Protein AF-A0A7J7UMX8-F1 (afdb_monomer_lite)

pLDDT: mean 93.01, std 6.98, range [63.12, 97.75]

Sequence (106 aa):
MFADYRLPQVLAHLGALKYSEGLLEKLLKGEMLSYGSKQEVEIRGCSLWCVELIRDCLLDLIEKKGEKTSEEINSILLDYYLWDYARDHRDDMKGIPFHRTRCIYY

Structure (mmCIF, N/CA/C/O backbone):
data_AF-A0A7J7UMX8-F1
#
_entry.id   AF-A0A7J7UMX8-F1
#
loop_
_atom_site.group_PDB
_atom_site.id
_atom_site.type_symbol
_atom_site.label_atom_id
_atom_site.label_alt_id
_atom_site.label_comp_id
_atom_site.label_asym_id
_atom_site.label_entity_id
_atom_site.label_seq_id
_atom_site.pdbx_PDB_ins_code
_atom_site.Cartn_x
_atom_site.Cartn_y
_atom_site.Cartn_z
_atom_site.occupancy
_atom_site.B_iso_or_equiv
_atom_site.auth_seq_id
_atom_site.auth_comp_id
_atom_site.auth_asym_id
_atom_site.auth_atom_id
_atom_site.pdbx_PDB_model_num
ATOM 1 N N . MET A 1 1 ? 4.740 -1.965 10.416 1.00 75.62 1 MET A N 1
ATOM 2 C CA . MET A 1 1 ? 4.125 -2.110 9.086 1.00 75.62 1 MET A CA 1
ATOM 3 C C . MET A 1 1 ? 5.215 -2.111 8.037 1.00 75.62 1 MET A C 1
ATOM 5 O O . MET A 1 1 ? 6.135 -1.300 8.142 1.00 75.62 1 MET A O 1
ATOM 9 N N . PHE A 1 2 ? 5.127 -3.007 7.060 1.00 77.69 2 PHE A N 1
ATOM 10 C CA . PHE A 1 2 ? 6.050 -3.060 5.929 1.00 77.69 2 PHE A CA 1
ATOM 11 C C . PHE A 1 2 ? 5.256 -3.049 4.624 1.00 77.69 2 PHE A C 1
ATOM 13 O O . PHE A 1 2 ? 4.643 -4.041 4.249 1.00 77.69 2 PHE A O 1
ATOM 20 N N . ALA A 1 3 ? 5.288 -1.920 3.913 1.00 82.12 3 ALA A N 1
ATOM 21 C CA . ALA A 1 3 ? 4.610 -1.785 2.629 1.00 82.12 3 ALA A CA 1
ATOM 22 C C . ALA A 1 3 ? 5.382 -2.532 1.534 1.00 82.12 3 ALA A C 1
ATOM 24 O O . ALA A 1 3 ? 6.199 -1.928 0.839 1.00 82.12 3 ALA A O 1
ATOM 25 N N . ASP A 1 4 ? 5.156 -3.841 1.412 1.00 88.56 4 ASP A N 1
ATOM 26 C CA . ASP A 1 4 ? 5.625 -4.663 0.294 1.00 88.56 4 ASP A CA 1
ATOM 27 C C . ASP A 1 4 ? 4.850 -4.343 -1.005 1.00 88.56 4 ASP A C 1
ATOM 29 O O . ASP A 1 4 ? 4.296 -3.256 -1.163 1.00 88.56 4 ASP A O 1
ATOM 33 N N . TYR A 1 5 ? 4.828 -5.257 -1.980 1.00 87.88 5 TYR A N 1
ATOM 34 C CA . TYR A 1 5 ? 4.052 -5.067 -3.210 1.00 87.88 5 TYR A CA 1
ATOM 35 C C . TYR A 1 5 ? 2.560 -5.429 -3.066 1.00 87.88 5 TYR A C 1
ATOM 37 O O . TYR A 1 5 ? 1.763 -5.035 -3.918 1.00 87.88 5 TYR A O 1
ATOM 45 N N . ARG A 1 6 ? 2.163 -6.171 -2.024 1.00 92.94 6 ARG A N 1
ATOM 46 C CA . ARG A 1 6 ? 0.779 -6.600 -1.770 1.00 92.94 6 ARG A CA 1
ATOM 47 C C . ARG A 1 6 ? -0.036 -5.525 -1.083 1.00 92.94 6 ARG A C 1
ATOM 49 O O . ARG A 1 6 ? -1.169 -5.305 -1.499 1.00 92.94 6 ARG A O 1
ATOM 56 N N . LEU A 1 7 ? 0.535 -4.828 -0.105 1.00 95.31 7 LEU A N 1
ATOM 57 C CA . LEU A 1 7 ? -0.160 -3.740 0.585 1.00 95.31 7 LEU A CA 1
ATOM 58 C C . LEU A 1 7 ? -0.704 -2.658 -0.384 1.00 95.31 7 LEU A C 1
ATOM 60 O O . LEU A 1 7 ? -1.909 -2.408 -0.378 1.00 95.31 7 LEU A O 1
ATOM 64 N N . PRO A 1 8 ? 0.096 -2.066 -1.295 1.00 96.19 8 PRO A N 1
ATOM 65 C CA . PRO A 1 8 ? -0.428 -1.136 -2.299 1.00 96.19 8 PRO A CA 1
ATOM 66 C C . PRO A 1 8 ? -1.452 -1.775 -3.249 1.00 96.19 8 PRO A C 1
ATOM 68 O O . PRO A 1 8 ? -2.358 -1.089 -3.718 1.00 96.19 8 PRO A O 1
ATOM 71 N N . GLN A 1 9 ? -1.331 -3.076 -3.545 1.00 96.50 9 GLN A N 1
ATOM 72 C CA . GLN A 1 9 ? -2.279 -3.789 -4.406 1.00 96.50 9 GLN A CA 1
ATOM 73 C C . GLN A 1 9 ? -3.661 -3.889 -3.751 1.00 96.50 9 GLN A C 1
ATOM 75 O O . GLN A 1 9 ? -4.660 -3.548 -4.382 1.00 96.50 9 GLN A O 1
ATOM 80 N N . VAL A 1 10 ? -3.725 -4.324 -2.489 1.00 97.25 10 VAL A N 1
ATOM 81 C CA . VAL A 1 10 ? -4.996 -4.477 -1.767 1.00 97.25 10 VAL A CA 1
ATOM 82 C C . VAL A 1 10 ? -5.639 -3.128 -1.470 1.00 97.25 10 VAL A C 1
ATOM 84 O O . VAL A 1 10 ? -6.842 -2.974 -1.654 1.00 97.25 10 VAL A O 1
ATOM 87 N N . LEU A 1 11 ? -4.852 -2.108 -1.117 1.00 97.62 11 LEU A N 1
ATOM 88 C CA . LEU A 1 11 ? -5.379 -0.757 -0.917 1.00 97.62 11 LEU A CA 1
ATOM 89 C C . LEU A 1 11 ? -5.962 -0.176 -2.213 1.00 97.62 11 LEU A C 1
ATOM 91 O O . LEU A 1 11 ? -7.002 0.480 -2.175 1.00 97.62 11 LEU A O 1
ATOM 95 N N . ALA A 1 12 ? -5.335 -0.444 -3.363 1.00 97.25 12 ALA A N 1
ATOM 96 C CA . ALA A 1 12 ? -5.880 -0.053 -4.661 1.00 97.25 12 ALA A CA 1
ATOM 97 C C . ALA A 1 12 ? -7.150 -0.840 -5.021 1.00 97.25 12 ALA A C 1
ATOM 99 O O . ALA A 1 12 ? -8.110 -0.256 -5.519 1.00 97.25 12 ALA A O 1
ATOM 100 N N . HIS A 1 13 ? -7.184 -2.144 -4.730 1.00 97.19 13 HIS A N 1
ATOM 101 C CA . HIS A 1 13 ? -8.362 -2.991 -4.930 1.00 97.19 13 HIS A CA 1
ATOM 102 C C . HIS A 1 13 ? -9.572 -2.509 -4.116 1.00 97.19 13 HIS A C 1
ATOM 104 O O . HIS A 1 13 ? -10.671 -2.402 -4.652 1.00 97.19 13 HIS A O 1
ATOM 110 N N . LEU A 1 14 ? -9.356 -2.159 -2.846 1.00 96.81 14 LEU A N 1
ATOM 111 C CA . LEU A 1 14 ? -10.389 -1.650 -1.940 1.00 96.81 14 LEU A CA 1
ATOM 112 C C . LEU A 1 14 ? -10.781 -0.187 -2.226 1.00 96.81 14 LEU A C 1
ATOM 114 O O . LEU A 1 14 ? -11.666 0.353 -1.567 1.00 96.81 14 LEU A O 1
ATOM 118 N N . GLY A 1 15 ? -10.118 0.476 -3.180 1.00 96.50 15 GLY A N 1
ATOM 119 C CA . GLY A 1 15 ? -10.367 1.877 -3.531 1.00 96.50 15 GLY A CA 1
ATOM 120 C C . GLY A 1 15 ? -9.807 2.899 -2.534 1.00 96.50 15 GLY A C 1
ATOM 121 O O . GLY A 1 15 ? -10.086 4.088 -2.668 1.00 96.50 15 GLY A O 1
ATOM 122 N N . ALA A 1 16 ? -9.006 2.462 -1.560 1.00 96.88 16 ALA A N 1
ATOM 123 C CA . ALA A 1 16 ? -8.375 3.325 -0.561 1.00 96.88 16 ALA A CA 1
ATOM 124 C C . ALA A 1 16 ? -7.119 4.042 -1.098 1.00 96.88 16 ALA A C 1
ATOM 126 O O . ALA A 1 16 ? -6.748 5.108 -0.607 1.00 96.88 16 ALA A O 1
ATOM 127 N N . LEU A 1 17 ? -6.481 3.484 -2.133 1.00 96.62 17 LEU A N 1
ATOM 128 C CA . LEU A 1 17 ? -5.328 4.065 -2.822 1.00 96.62 17 LEU A CA 1
ATOM 129 C C . LEU A 1 17 ? -5.622 4.219 -4.321 1.00 96.62 17 LEU A C 1
ATOM 131 O O . LEU A 1 17 ? -6.157 3.315 -4.957 1.00 96.62 17 LEU A O 1
ATOM 135 N N . LYS A 1 18 ? -5.230 5.351 -4.916 1.00 96.38 18 LYS A N 1
ATOM 136 C CA . LYS A 1 18 ? -5.372 5.602 -6.357 1.00 96.38 18 LYS A CA 1
ATOM 137 C C . LYS A 1 18 ? -4.066 6.122 -6.945 1.00 96.38 18 LYS A C 1
ATOM 139 O O . LYS A 1 18 ? -3.459 7.043 -6.407 1.00 96.38 18 LYS A O 1
ATOM 144 N N . TYR A 1 19 ? -3.664 5.557 -8.079 1.00 97.06 19 TYR A N 1
ATOM 145 C CA . TYR A 1 19 ? -2.503 6.019 -8.835 1.00 97.06 19 TYR A CA 1
ATOM 146 C C . TYR A 1 19 ? -2.887 7.135 -9.812 1.00 97.06 19 TYR A C 1
ATOM 148 O O . TYR A 1 19 ? -4.010 7.176 -10.320 1.00 97.06 19 TYR A O 1
ATOM 156 N N . SER A 1 20 ? -1.938 8.023 -10.111 1.00 97.25 20 SER A N 1
ATOM 157 C CA . SER A 1 20 ? -2.059 8.927 -11.257 1.00 97.25 20 SER A CA 1
ATOM 158 C C . SER A 1 20 ? -2.069 8.127 -12.563 1.00 97.25 20 SER A C 1
ATOM 160 O O . SER A 1 20 ? -1.496 7.039 -12.621 1.00 97.25 20 SER A O 1
ATOM 162 N N . GLU A 1 21 ? -2.685 8.666 -13.617 1.00 97.50 21 GLU A N 1
ATOM 163 C CA . GLU A 1 21 ? -2.819 7.974 -14.912 1.00 97.50 21 GLU A CA 1
ATOM 164 C C . GLU A 1 21 ? -1.462 7.498 -15.450 1.00 97.50 21 GLU A C 1
ATOM 166 O O . GLU A 1 21 ? -1.283 6.315 -15.729 1.00 97.50 21 GLU A O 1
ATOM 171 N N . GLY A 1 22 ? -0.460 8.383 -15.469 1.00 97.75 22 GLY A N 1
ATOM 172 C CA . GLY A 1 22 ? 0.879 8.037 -15.948 1.00 97.75 22 GLY A CA 1
ATOM 173 C C . GLY A 1 22 ? 1.595 6.978 -15.103 1.00 97.75 22 GLY A C 1
ATOM 174 O O . GLY A 1 22 ? 2.349 6.176 -15.647 1.00 97.75 22 GLY A O 1
ATOM 175 N N . LEU A 1 23 ? 1.375 6.934 -13.783 1.00 97.25 23 LEU A N 1
ATOM 176 C CA . LEU A 1 23 ? 1.935 5.868 -12.948 1.00 97.25 23 LEU A CA 1
ATOM 177 C C . LEU A 1 23 ? 1.183 4.552 -13.170 1.00 97.25 23 LEU A C 1
ATOM 179 O O . LEU A 1 23 ? 1.815 3.511 -13.336 1.00 97.25 23 LEU A O 1
ATOM 183 N N . LEU A 1 24 ? -0.149 4.601 -13.233 1.00 97.44 24 LEU A N 1
ATOM 184 C CA . LEU A 1 24 ? -0.995 3.438 -13.482 1.00 97.44 24 LEU A CA 1
ATOM 185 C C . LEU A 1 24 ? -0.627 2.746 -14.799 1.00 97.44 24 LEU A C 1
ATOM 187 O O . LEU A 1 24 ? -0.474 1.527 -14.821 1.00 97.44 24 LEU A O 1
ATOM 191 N N . GLU A 1 25 ? -0.413 3.508 -15.874 1.00 97.75 25 GLU A N 1
ATOM 192 C CA . GLU A 1 25 ? 0.012 2.965 -17.168 1.00 97.75 25 GLU A CA 1
ATOM 193 C C . GLU A 1 25 ? 1.328 2.183 -17.083 1.00 97.75 25 GLU A C 1
ATOM 195 O O . GLU A 1 25 ? 1.442 1.101 -17.663 1.00 97.75 25 GLU A O 1
ATOM 200 N N . LYS A 1 26 ? 2.324 2.703 -16.356 1.00 97.69 26 LYS A N 1
ATOM 201 C CA . LYS A 1 26 ? 3.605 2.007 -16.152 1.00 97.69 26 LYS A CA 1
ATOM 202 C C . LYS A 1 26 ? 3.424 0.701 -15.388 1.00 97.69 26 LYS A C 1
ATOM 204 O O . LYS A 1 26 ? 3.977 -0.330 -15.773 1.00 97.69 26 LYS A O 1
ATOM 209 N N . LEU A 1 27 ? 2.617 0.734 -14.326 1.00 97.19 27 LEU A N 1
ATOM 210 C CA . LEU A 1 27 ? 2.336 -0.441 -13.504 1.00 97.19 27 LEU A CA 1
ATOM 211 C C . LEU A 1 27 ? 1.577 -1.517 -14.299 1.00 97.19 27 LEU A C 1
ATOM 213 O O . LEU A 1 27 ? 1.921 -2.695 -14.209 1.00 97.19 27 LEU A O 1
ATOM 217 N N . LEU A 1 28 ? 0.609 -1.125 -15.135 1.00 96.50 28 LEU A N 1
ATOM 218 C CA . LEU A 1 28 ? -0.128 -2.035 -16.024 1.00 96.50 28 LEU A CA 1
ATOM 219 C C . LEU A 1 28 ? 0.773 -2.681 -17.085 1.00 96.50 28 LEU A C 1
ATOM 221 O O . LEU A 1 28 ? 0.608 -3.858 -17.397 1.00 96.50 28 LEU A O 1
ATOM 225 N N . LYS A 1 29 ? 1.768 -1.947 -17.598 1.00 97.06 29 LYS A N 1
ATOM 226 C CA . LYS A 1 29 ? 2.807 -2.493 -18.492 1.00 97.06 29 LYS A CA 1
ATOM 227 C C . LYS A 1 29 ? 3.778 -3.437 -17.772 1.00 97.06 29 LYS A C 1
ATOM 229 O O . LYS A 1 29 ? 4.579 -4.100 -18.426 1.00 97.06 29 LYS A O 1
ATOM 234 N N . GLY A 1 30 ? 3.722 -3.509 -16.441 1.00 95.38 30 GLY A N 1
ATOM 235 C CA . GLY A 1 30 ? 4.647 -4.295 -15.633 1.00 95.38 30 GLY A CA 1
ATOM 236 C C . GLY A 1 30 ? 6.073 -3.743 -15.650 1.00 95.38 30 GLY A C 1
ATOM 237 O O . GLY A 1 30 ? 7.012 -4.528 -15.498 1.00 95.38 30 GLY A O 1
ATOM 238 N N . GLU A 1 31 ? 6.225 -2.430 -15.862 1.00 97.00 31 GLU A N 1
ATOM 239 C CA . GLU A 1 31 ? 7.515 -1.737 -15.856 1.00 97.00 31 GLU A CA 1
ATOM 240 C C . GLU A 1 31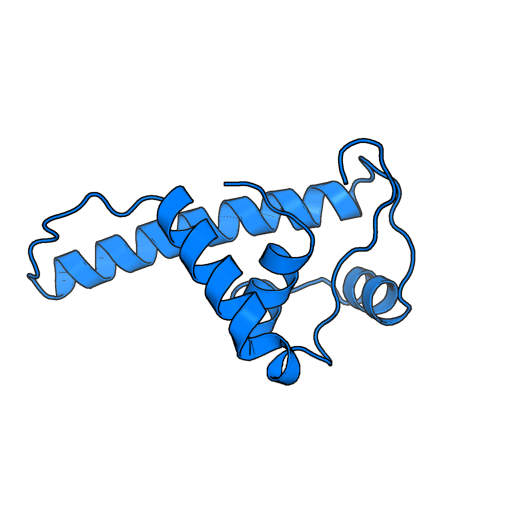 ? 8.206 -1.911 -14.497 1.00 97.00 31 GLU A C 1
ATOM 242 O O . GLU A 1 31 ? 7.587 -1.785 -13.437 1.00 97.00 31 GLU A O 1
ATOM 247 N N . MET A 1 32 ? 9.503 -2.216 -14.533 1.00 96.62 32 MET A N 1
ATOM 248 C CA . MET A 1 32 ? 10.319 -2.309 -13.326 1.00 96.62 32 MET A CA 1
ATOM 249 C C . MET A 1 32 ? 10.665 -0.901 -12.845 1.00 96.62 32 MET A C 1
ATOM 251 O O . MET A 1 32 ? 11.331 -0.150 -13.556 1.00 96.62 32 MET A O 1
ATOM 255 N N . LEU A 1 33 ? 10.262 -0.561 -11.625 1.00 96.62 33 LEU A N 1
ATOM 256 C CA . LEU A 1 33 ? 10.698 0.662 -10.969 1.00 96.62 33 LEU A CA 1
ATOM 257 C C . LEU A 1 33 ? 12.057 0.426 -10.307 1.00 96.62 33 LEU A C 1
ATOM 259 O O . LEU A 1 33 ? 12.295 -0.599 -9.662 1.00 96.62 33 LEU A O 1
ATOM 263 N N . SER A 1 34 ? 12.962 1.391 -10.454 1.00 96.25 34 SER A N 1
ATOM 264 C CA . SER A 1 34 ? 14.243 1.350 -9.752 1.00 96.25 34 SER A CA 1
ATOM 265 C C . SER A 1 34 ? 14.023 1.502 -8.249 1.00 96.25 34 SER A C 1
ATOM 267 O O . SER A 1 34 ? 13.216 2.328 -7.811 1.00 96.25 34 SER A O 1
ATOM 269 N N . TYR A 1 35 ? 14.776 0.733 -7.462 1.00 94.94 35 TYR A N 1
ATOM 270 C CA . TYR A 1 35 ? 14.797 0.859 -6.007 1.00 94.94 35 TYR A CA 1
ATOM 271 C C . TYR A 1 35 ? 15.150 2.293 -5.593 1.00 94.94 35 TYR A C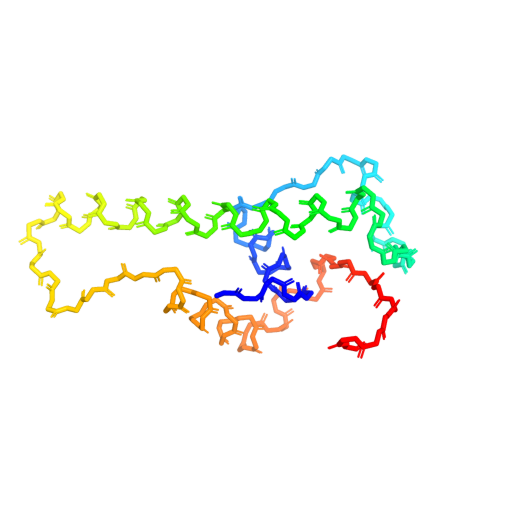 1
ATOM 273 O O . TYR A 1 35 ? 16.127 2.853 -6.094 1.00 94.94 35 TYR A O 1
ATOM 281 N N . GLY A 1 36 ? 14.342 2.893 -4.714 1.00 94.25 36 GLY A N 1
ATOM 282 C CA . GLY A 1 36 ? 14.539 4.270 -4.260 1.00 94.25 36 GLY A CA 1
ATOM 283 C C . GLY A 1 36 ? 14.171 5.336 -5.297 1.00 94.25 36 GLY A C 1
ATOM 284 O O . GLY A 1 36 ? 14.413 6.521 -5.070 1.00 94.25 36 GLY A O 1
ATOM 285 N N . SER A 1 37 ? 13.592 4.954 -6.441 1.00 96.81 37 SER A N 1
ATOM 286 C CA . SER A 1 37 ? 13.034 5.932 -7.375 1.00 96.81 37 SER A CA 1
ATOM 287 C C . SER A 1 37 ? 11.844 6.652 -6.748 1.00 96.81 37 SER A C 1
ATOM 289 O O . SER A 1 37 ? 11.111 6.086 -5.940 1.00 96.81 37 SER A O 1
ATOM 291 N N . LYS A 1 38 ? 11.607 7.899 -7.171 1.00 97.69 38 LYS A N 1
ATOM 292 C CA . LYS A 1 38 ? 10.503 8.716 -6.654 1.00 97.69 38 LYS A CA 1
ATOM 293 C C . LYS A 1 38 ? 9.158 7.980 -6.703 1.00 97.69 38 LYS A C 1
ATOM 295 O O . LYS A 1 38 ? 8.466 7.944 -5.699 1.00 97.69 38 LYS A O 1
ATOM 300 N N . GLN A 1 39 ? 8.838 7.339 -7.828 1.00 97.31 39 GLN A N 1
ATOM 301 C CA . GLN A 1 39 ? 7.574 6.613 -7.999 1.00 97.31 39 GLN A CA 1
ATOM 302 C C . GLN A 1 39 ? 7.464 5.405 -7.057 1.00 97.31 39 GLN A C 1
ATOM 304 O O . GLN A 1 39 ? 6.400 5.136 -6.515 1.00 97.31 39 GLN A O 1
ATOM 309 N N . GLU A 1 40 ? 8.560 4.678 -6.844 1.00 96.56 40 GLU A N 1
ATOM 310 C CA . GLU A 1 40 ? 8.593 3.522 -5.946 1.00 96.56 40 GLU A CA 1
ATOM 311 C C . GLU A 1 40 ? 8.415 3.938 -4.479 1.00 96.56 40 GLU A C 1
ATOM 313 O O . GLU A 1 40 ? 7.582 3.372 -3.767 1.00 96.56 40 GLU A O 1
ATOM 318 N N . VAL A 1 41 ? 9.119 4.993 -4.062 1.00 96.56 41 VAL A N 1
ATOM 319 C CA . VAL A 1 41 ? 9.012 5.572 -2.716 1.00 96.56 41 VAL A CA 1
ATOM 320 C C . VAL A 1 41 ? 7.628 6.178 -2.479 1.00 96.56 41 VAL A C 1
ATOM 322 O O . VAL A 1 41 ? 7.061 5.980 -1.407 1.00 96.56 41 VAL A O 1
ATOM 325 N N . GLU A 1 42 ? 7.054 6.868 -3.469 1.00 97.06 42 GLU A N 1
ATOM 326 C CA . GLU A 1 42 ? 5.695 7.422 -3.402 1.00 97.06 42 GLU A CA 1
ATOM 327 C C . GLU A 1 42 ? 4.657 6.326 -3.149 1.00 97.06 42 GLU A C 1
ATOM 329 O O . GLU A 1 42 ? 3.838 6.463 -2.243 1.00 97.06 42 GLU A O 1
ATOM 334 N N . ILE A 1 43 ? 4.722 5.207 -3.878 1.00 97.44 43 ILE A N 1
ATOM 335 C CA . ILE A 1 43 ? 3.783 4.090 -3.688 1.00 97.44 43 ILE A CA 1
ATOM 336 C C . ILE A 1 43 ? 3.861 3.550 -2.258 1.00 97.44 43 ILE A C 1
ATOM 338 O O . ILE A 1 43 ? 2.825 3.371 -1.611 1.00 97.44 43 ILE A O 1
ATOM 342 N N . ARG A 1 44 ? 5.071 3.320 -1.736 1.00 96.00 44 ARG A N 1
ATOM 343 C CA . ARG A 1 44 ? 5.253 2.811 -0.368 1.00 96.00 44 ARG A CA 1
ATOM 344 C C . ARG A 1 44 ? 4.802 3.818 0.681 1.00 96.00 44 ARG A C 1
ATOM 346 O O . ARG A 1 44 ? 4.039 3.459 1.571 1.00 96.00 44 ARG A O 1
ATOM 353 N N . GLY A 1 45 ? 5.230 5.072 0.556 1.00 96.88 45 GLY A N 1
ATOM 354 C CA . GLY A 1 45 ? 4.885 6.141 1.490 1.00 96.88 45 GLY A CA 1
ATOM 355 C C . GLY A 1 45 ? 3.379 6.384 1.557 1.00 96.88 45 GLY A C 1
ATOM 356 O O . GLY A 1 45 ? 2.810 6.415 2.646 1.00 96.88 45 GLY A O 1
ATOM 357 N N . CYS A 1 46 ? 2.711 6.467 0.402 1.00 97.31 46 CYS A N 1
ATOM 358 C CA . CYS A 1 46 ? 1.258 6.608 0.345 1.00 97.31 46 CYS A CA 1
ATOM 359 C C . CYS A 1 46 ? 0.530 5.387 0.917 1.00 97.31 46 CYS A C 1
ATOM 361 O O . CYS A 1 46 ? -0.506 5.562 1.549 1.00 97.31 46 CYS A O 1
ATOM 363 N N . SER A 1 47 ? 1.064 4.174 0.744 1.00 97.31 47 SER A N 1
ATOM 364 C CA . SER A 1 47 ? 0.472 2.964 1.333 1.00 97.31 47 SER A CA 1
ATOM 365 C C . SER A 1 47 ? 0.536 2.988 2.859 1.00 97.31 47 SER A C 1
ATOM 367 O O . SER A 1 47 ? -0.478 2.751 3.507 1.00 97.31 47 SER A O 1
ATOM 369 N N . LEU A 1 48 ? 1.694 3.343 3.433 1.00 96.50 48 LEU A N 1
ATOM 370 C CA . LEU A 1 48 ? 1.842 3.489 4.886 1.00 96.50 48 LEU A CA 1
ATOM 371 C C . LEU A 1 48 ? 0.871 4.541 5.431 1.00 96.50 48 LEU A C 1
ATOM 373 O O . LEU A 1 48 ? 0.137 4.279 6.379 1.00 96.50 48 LEU A O 1
ATOM 377 N N . TRP A 1 49 ? 0.822 5.712 4.789 1.00 97.56 49 TRP A N 1
ATOM 378 C CA . TRP A 1 49 ? -0.075 6.789 5.202 1.00 97.56 49 TRP A CA 1
ATOM 379 C C . TRP A 1 49 ? -1.554 6.402 5.087 1.00 97.56 49 TRP A C 1
ATOM 381 O O . TRP A 1 49 ? -2.347 6.716 5.967 1.00 97.56 49 TRP A O 1
ATOM 391 N N . CYS A 1 50 ? -1.929 5.672 4.035 1.00 97.69 50 CYS A N 1
ATOM 392 C CA . CYS A 1 50 ? -3.289 5.173 3.855 1.00 97.69 50 CYS A CA 1
ATOM 393 C C . CYS A 1 50 ? -3.721 4.268 5.021 1.00 97.69 50 CYS A C 1
ATOM 395 O O . CYS A 1 50 ? -4.827 4.425 5.530 1.00 97.69 50 CYS A O 1
ATOM 397 N N . VAL A 1 51 ? -2.847 3.379 5.504 1.00 97.12 51 VAL A N 1
ATOM 398 C CA . VAL A 1 51 ? -3.166 2.511 6.651 1.00 97.12 51 VAL A CA 1
ATOM 399 C C . VAL A 1 51 ? -3.295 3.304 7.956 1.00 97.12 51 VAL A C 1
ATOM 401 O O . VAL A 1 51 ? -4.173 2.996 8.760 1.00 97.12 51 VAL A O 1
ATOM 404 N N . GLU A 1 52 ? -2.487 4.348 8.161 1.00 97.00 52 GLU A N 1
ATOM 405 C CA . GLU A 1 52 ? -2.652 5.261 9.305 1.00 97.00 52 GLU A CA 1
ATOM 406 C C . GLU A 1 52 ? -4.022 5.962 9.265 1.00 97.00 52 GLU A C 1
ATOM 408 O O . GLU A 1 52 ? -4.739 5.968 10.263 1.00 97.00 52 GLU A O 1
ATOM 413 N N . LEU A 1 53 ? -4.448 6.453 8.095 1.00 97.38 53 LEU A N 1
ATOM 414 C CA . LEU A 1 53 ? -5.778 7.053 7.926 1.00 97.38 53 LEU A CA 1
ATOM 415 C C . LEU A 1 53 ? -6.913 6.045 8.157 1.00 97.38 53 LEU A C 1
ATOM 417 O O . LEU A 1 53 ? -7.935 6.393 8.750 1.00 97.38 53 LEU A O 1
ATOM 421 N N . ILE A 1 54 ? -6.745 4.797 7.705 1.00 96.44 54 ILE A N 1
ATOM 422 C CA . ILE A 1 54 ? -7.709 3.716 7.955 1.00 96.44 54 ILE A CA 1
ATOM 423 C C . ILE A 1 54 ? -7.813 3.431 9.456 1.00 96.44 54 ILE A C 1
ATOM 425 O O . ILE A 1 54 ? -8.928 3.265 9.951 1.00 96.44 54 ILE A O 1
ATOM 429 N N . ARG A 1 55 ? -6.689 3.406 10.190 1.00 95.62 55 ARG A N 1
ATOM 430 C CA . ARG A 1 55 ? -6.691 3.251 11.654 1.00 95.62 55 ARG A CA 1
ATOM 431 C C . ARG A 1 55 ? -7.522 4.341 12.309 1.00 95.62 55 ARG A C 1
ATOM 433 O O . ARG A 1 55 ? -8.411 4.020 13.090 1.00 95.62 55 ARG A O 1
ATOM 440 N N . ASP A 1 56 ? -7.249 5.598 11.983 1.00 95.38 56 ASP A N 1
ATOM 441 C CA . ASP A 1 56 ? -7.927 6.733 12.612 1.00 95.38 56 ASP A CA 1
ATOM 442 C C . ASP A 1 56 ? -9.431 6.705 12.304 1.00 95.38 56 ASP A C 1
ATOM 444 O O . ASP A 1 56 ? -10.257 6.804 13.209 1.00 95.38 56 ASP A O 1
ATOM 448 N N . CYS A 1 57 ? -9.803 6.423 11.050 1.00 95.19 57 CYS A N 1
ATOM 449 C CA . CYS A 1 57 ? -11.204 6.237 10.666 1.00 95.19 57 CYS A CA 1
ATOM 450 C C . CYS A 1 57 ? -11.878 5.084 11.428 1.00 95.19 57 CYS A C 1
ATOM 452 O O . CYS A 1 57 ? -13.049 5.187 11.796 1.00 95.19 57 CYS A O 1
ATOM 454 N N . LEU A 1 58 ? -11.171 3.975 11.653 1.00 93.31 58 LEU A N 1
ATOM 455 C CA . LEU A 1 58 ? -11.701 2.826 12.385 1.00 93.31 58 LEU A CA 1
ATOM 456 C C . LEU A 1 58 ? -11.915 3.152 13.869 1.00 93.31 58 LEU A C 1
ATOM 458 O O . LEU A 1 58 ? -12.963 2.805 14.413 1.00 93.31 58 LEU A O 1
ATOM 462 N N . LEU A 1 59 ? -10.966 3.849 14.501 1.00 92.19 59 LEU A N 1
ATOM 463 C CA . LEU A 1 59 ? -11.084 4.309 15.888 1.00 92.19 59 LEU A CA 1
ATOM 464 C C . LEU A 1 59 ? -12.281 5.255 16.057 1.00 92.19 59 LEU A C 1
ATOM 466 O O . LEU A 1 59 ? -13.117 5.026 16.933 1.00 92.19 59 LEU A O 1
ATOM 470 N N . ASP A 1 60 ? -12.436 6.227 15.155 1.00 93.31 60 ASP A N 1
ATOM 471 C CA . ASP A 1 60 ? -13.581 7.144 15.142 1.00 93.31 60 ASP A CA 1
ATOM 472 C C . ASP A 1 60 ? -14.924 6.403 15.009 1.00 93.31 60 ASP A C 1
ATOM 474 O O . ASP A 1 60 ? -15.930 6.781 15.618 1.00 93.31 60 ASP A O 1
ATOM 478 N N . LEU A 1 61 ? -14.981 5.360 14.174 1.00 93.00 61 LEU A N 1
ATOM 479 C CA . LEU A 1 61 ? -16.194 4.563 13.971 1.00 93.00 61 LEU A CA 1
ATOM 480 C C . LEU A 1 61 ? -16.563 3.745 15.211 1.00 93.00 61 LEU A C 1
ATOM 482 O O . LEU A 1 61 ? -17.748 3.609 15.518 1.00 93.00 61 LEU A O 1
ATOM 486 N N . ILE A 1 62 ? -15.569 3.207 15.912 1.00 90.81 62 ILE A N 1
ATOM 487 C CA . ILE A 1 62 ? -15.754 2.437 17.145 1.00 90.81 62 ILE A CA 1
ATOM 488 C C . ILE A 1 62 ? -16.252 3.345 18.267 1.00 90.81 62 ILE A C 1
ATOM 490 O O . ILE A 1 62 ? -17.242 3.015 18.926 1.00 90.81 62 ILE A O 1
ATOM 494 N N . GLU A 1 63 ? -15.633 4.517 18.428 1.00 89.69 63 GLU A N 1
ATOM 495 C CA . GLU A 1 63 ? -16.054 5.510 19.417 1.00 89.69 63 GLU A CA 1
ATOM 496 C C . GLU A 1 63 ? -17.516 5.920 19.191 1.00 89.69 63 GLU A C 1
ATOM 498 O O . GLU A 1 63 ? -18.330 5.877 20.117 1.00 89.69 63 GLU A O 1
ATOM 503 N N . LYS A 1 64 ? -17.897 6.212 17.939 1.00 91.75 64 LYS A N 1
ATOM 504 C CA . LYS A 1 64 ? -19.281 6.568 17.571 1.00 91.75 64 LYS A CA 1
ATOM 505 C C . LYS A 1 64 ? -20.295 5.456 17.836 1.00 91.75 64 LYS A C 1
ATOM 507 O O . LYS A 1 64 ? -21.461 5.757 18.087 1.00 91.75 64 LYS A O 1
ATOM 512 N N . LYS A 1 65 ? -19.886 4.187 17.771 1.00 90.94 65 LYS A N 1
ATOM 513 C CA . LYS A 1 65 ? -20.748 3.037 18.090 1.00 90.94 65 LYS A CA 1
ATOM 514 C C . LYS A 1 65 ? -20.893 2.789 19.593 1.00 90.94 65 LYS A C 1
ATOM 516 O O . LYS A 1 65 ? -21.759 2.012 19.987 1.00 90.94 65 LYS A O 1
ATOM 521 N N . GLY A 1 66 ? -20.080 3.439 20.429 1.00 85.50 66 GLY A N 1
ATOM 522 C CA . GLY A 1 66 ? -20.052 3.201 21.873 1.00 85.50 66 GLY A CA 1
ATOM 523 C C . GLY A 1 66 ? -19.491 1.825 22.248 1.00 85.50 66 GLY A C 1
ATOM 524 O O . GLY A 1 66 ? -19.709 1.353 23.366 1.00 85.50 66 GLY A O 1
ATOM 525 N N . GLU A 1 67 ? -18.787 1.167 21.325 1.00 81.25 67 GLU A N 1
ATOM 526 C CA . GLU A 1 67 ? -18.117 -0.103 21.582 1.00 81.25 67 GLU A CA 1
ATOM 527 C C . GLU A 1 67 ? -16.808 0.169 22.333 1.00 81.25 67 GLU A C 1
ATOM 529 O O . GLU A 1 67 ? -15.991 0.992 21.924 1.00 81.25 67 GLU A O 1
ATOM 534 N N . LYS A 1 68 ? -16.589 -0.524 23.455 1.00 71.56 68 LYS A N 1
ATOM 535 C CA . LYS A 1 68 ? -15.279 -0.526 24.113 1.00 71.56 68 LYS A CA 1
ATOM 536 C C . LYS A 1 68 ? -14.393 -1.534 23.399 1.00 71.56 68 LYS A C 1
ATOM 538 O O . LYS A 1 68 ? -14.628 -2.735 23.512 1.00 71.56 68 LYS A O 1
ATOM 543 N N . THR A 1 69 ? -13.359 -1.066 22.714 1.00 68.56 69 THR A N 1
ATOM 544 C CA . THR A 1 69 ? -12.287 -1.950 22.251 1.00 68.56 69 THR A CA 1
ATOM 545 C C . THR A 1 69 ? -11.518 -2.484 23.449 1.00 68.56 69 THR A C 1
ATOM 547 O O . THR A 1 69 ? -10.988 -1.713 24.248 1.00 68.56 69 THR A O 1
ATOM 550 N N . SER A 1 70 ? -11.461 -3.809 23.586 1.00 63.12 70 SER A N 1
ATOM 551 C CA . SER A 1 70 ? -10.624 -4.475 24.590 1.00 63.12 70 SER A CA 1
ATOM 552 C C . SER A 1 70 ? -9.137 -4.446 24.234 1.00 63.12 70 SER A C 1
ATOM 554 O O . SER A 1 70 ? -8.304 -4.632 25.114 1.00 63.12 70 SER A O 1
ATOM 556 N N . GLU A 1 71 ? -8.811 -4.226 22.959 1.00 71.19 71 GLU A N 1
ATOM 557 C CA . GLU A 1 71 ? -7.454 -4.272 22.417 1.00 71.19 71 GLU A CA 1
ATOM 558 C C . GLU A 1 71 ? -7.101 -2.974 21.684 1.00 71.19 71 GLU A C 1
ATOM 560 O O . GLU A 1 71 ? -7.956 -2.321 21.081 1.00 71.19 71 GLU A O 1
ATOM 565 N N . GLU A 1 72 ? -5.824 -2.599 21.741 1.00 83.62 72 GLU A N 1
ATOM 566 C CA . GLU A 1 72 ? -5.293 -1.414 21.074 1.00 83.62 72 GLU A CA 1
ATOM 567 C C . GLU A 1 72 ? -5.179 -1.664 19.564 1.00 83.62 72 GLU A C 1
ATOM 569 O O . GLU A 1 72 ? -4.261 -2.338 19.088 1.00 83.62 72 GLU A O 1
ATOM 574 N N . ILE A 1 73 ? -6.120 -1.113 18.793 1.00 88.81 73 ILE A N 1
ATOM 575 C CA . ILE A 1 73 ? -6.045 -1.124 17.331 1.00 88.81 73 ILE A CA 1
ATOM 576 C C . ILE A 1 73 ? -4.876 -0.243 16.904 1.00 88.81 73 ILE A C 1
ATOM 578 O O . ILE A 1 73 ? -4.849 0.961 17.153 1.00 88.81 73 ILE A O 1
ATOM 582 N N . ASN A 1 74 ? -3.925 -0.843 16.198 1.00 92.12 74 ASN A N 1
ATOM 583 C CA . ASN A 1 74 ? -2.781 -0.140 15.647 1.00 92.12 74 ASN A CA 1
ATOM 584 C C . ASN A 1 74 ? -2.539 -0.545 14.192 1.00 92.12 74 ASN A C 1
ATOM 586 O O . ASN A 1 74 ? -3.113 -1.498 13.661 1.00 92.12 74 ASN A O 1
ATOM 590 N N . SER A 1 75 ? -1.654 0.196 13.540 1.00 93.75 75 SER A N 1
ATOM 591 C CA . SER A 1 75 ? -1.397 0.040 12.118 1.00 93.75 75 SER A CA 1
ATOM 592 C C . SER A 1 75 ? -0.616 -1.237 11.772 1.00 93.75 75 SER A C 1
ATOM 594 O O . SER A 1 75 ? -0.675 -1.698 10.637 1.00 93.75 75 SER A O 1
ATOM 596 N N . ILE A 1 76 ? 0.040 -1.883 12.746 1.00 92.44 76 ILE A N 1
ATOM 597 C CA . ILE A 1 76 ? 0.666 -3.204 12.568 1.00 92.44 76 ILE A CA 1
ATOM 598 C C . ILE A 1 76 ? -0.409 -4.291 12.435 1.00 92.44 76 ILE A C 1
ATOM 600 O O . ILE A 1 76 ? -0.314 -5.131 11.546 1.00 92.44 76 ILE A O 1
ATOM 604 N N . LEU A 1 77 ? -1.446 -4.260 13.278 1.00 93.75 77 LEU A N 1
ATOM 605 C CA . LEU A 1 77 ? -2.558 -5.215 13.191 1.00 93.75 77 LEU A CA 1
ATOM 606 C C . LEU A 1 77 ? -3.332 -5.062 11.879 1.00 93.75 77 LEU A C 1
ATOM 608 O O . LEU A 1 77 ? -3.699 -6.059 11.259 1.00 93.75 77 LEU A O 1
ATOM 612 N N . LEU A 1 78 ? -3.531 -3.820 11.428 1.00 94.44 78 LEU A N 1
ATOM 613 C CA . LEU A 1 78 ? -4.155 -3.558 10.132 1.00 94.44 78 LEU A CA 1
ATOM 614 C C . LEU A 1 78 ? -3.304 -4.072 8.968 1.00 94.44 78 LEU A C 1
ATOM 616 O O . LEU A 1 78 ? -3.864 -4.637 8.036 1.00 94.44 78 LEU A O 1
ATOM 620 N N . ASP A 1 79 ? -1.978 -3.920 9.024 1.00 93.94 79 ASP A N 1
ATOM 621 C CA . ASP A 1 79 ? -1.059 -4.468 8.016 1.00 93.94 79 ASP A CA 1
ATOM 622 C C . ASP A 1 79 ? -1.204 -5.988 7.893 1.00 93.94 79 ASP A C 1
ATOM 624 O O . ASP A 1 79 ? -1.395 -6.504 6.794 1.00 93.94 79 ASP A O 1
ATOM 628 N N . TYR A 1 80 ? -1.207 -6.705 9.024 1.00 93.31 80 TYR A N 1
ATOM 629 C CA . TYR A 1 80 ? -1.419 -8.155 9.031 1.00 93.31 80 TYR A CA 1
ATOM 630 C C . TYR A 1 80 ? -2.773 -8.539 8.441 1.00 93.31 80 TYR A C 1
ATOM 632 O O . TYR A 1 80 ? -2.834 -9.405 7.570 1.00 93.31 80 TYR A O 1
ATOM 640 N N . TYR A 1 81 ? -3.843 -7.854 8.852 1.00 94.94 81 TYR A N 1
ATOM 641 C CA . TYR A 1 81 ? -5.177 -8.118 8.32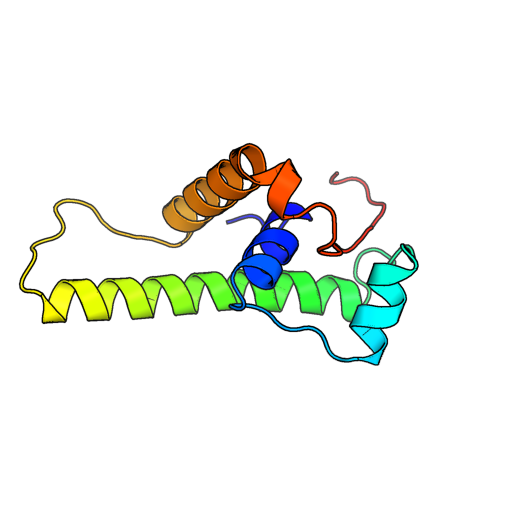4 1.00 94.94 81 TYR A CA 1
ATOM 642 C C . TYR A 1 81 ? -5.259 -7.868 6.812 1.00 94.94 81 TYR A C 1
ATOM 644 O O . TYR A 1 81 ? -5.776 -8.701 6.072 1.00 94.94 81 TYR A O 1
ATOM 652 N N . LEU A 1 82 ? -4.732 -6.738 6.334 1.00 95.81 82 LEU A N 1
ATOM 653 C CA . LEU A 1 82 ? -4.734 -6.384 4.913 1.00 95.81 82 LEU A CA 1
ATOM 654 C C . LEU A 1 82 ? -3.897 -7.363 4.090 1.00 95.81 82 LEU A C 1
ATOM 656 O O . LEU A 1 82 ? -4.284 -7.709 2.973 1.00 95.81 82 LEU A O 1
ATOM 660 N N . TRP A 1 83 ? -2.776 -7.832 4.632 1.00 94.56 83 TRP A N 1
ATOM 661 C CA . TRP A 1 83 ? -1.929 -8.813 3.968 1.00 94.56 83 TRP A CA 1
ATOM 662 C C . TRP A 1 83 ? -2.605 -10.186 3.873 1.00 94.56 83 TRP A C 1
ATOM 664 O O . TRP A 1 83 ? -2.623 -10.787 2.795 1.00 94.56 83 TRP A O 1
ATOM 674 N N . ASP A 1 84 ? -3.218 -10.663 4.960 1.00 95.50 84 ASP A N 1
ATOM 675 C CA . ASP A 1 84 ? -3.994 -11.909 4.965 1.00 95.50 84 ASP A CA 1
ATOM 676 C C . ASP A 1 84 ? -5.188 -11.819 4.010 1.00 95.50 84 ASP A C 1
ATOM 678 O O . ASP A 1 84 ? -5.384 -12.702 3.172 1.00 95.50 84 ASP A O 1
ATOM 682 N N . TYR A 1 85 ? -5.915 -10.699 4.038 1.00 96.75 85 TYR A N 1
ATOM 683 C CA . TYR A 1 85 ? -6.984 -10.419 3.085 1.00 96.75 85 TYR A CA 1
ATOM 684 C C . TYR A 1 85 ? -6.468 -10.491 1.643 1.00 96.75 85 TYR A C 1
ATOM 686 O O . TYR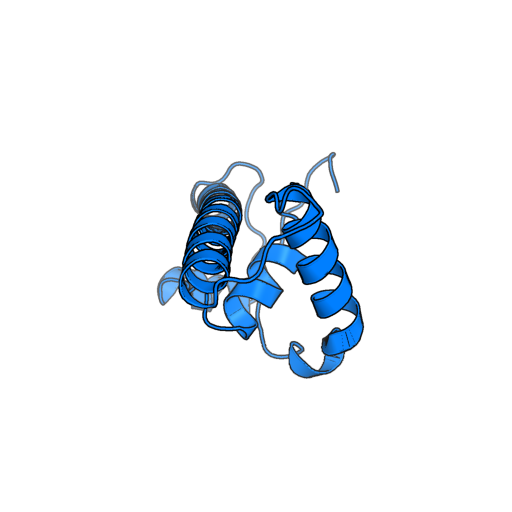 A 1 85 ? -7.081 -11.142 0.796 1.00 96.75 85 TYR A O 1
ATOM 694 N N . ALA A 1 86 ? -5.313 -9.880 1.363 1.00 95.25 86 ALA A N 1
ATOM 695 C CA . ALA A 1 86 ? -4.705 -9.881 0.039 1.00 95.25 86 ALA A CA 1
ATOM 696 C C . ALA A 1 86 ? -4.297 -11.289 -0.436 1.00 95.25 86 ALA A C 1
ATOM 698 O O . ALA A 1 86 ? -4.365 -11.601 -1.631 1.00 95.25 86 ALA A O 1
ATOM 699 N N . ARG A 1 87 ? -3.847 -12.149 0.485 1.00 94.44 87 ARG A N 1
ATOM 700 C CA . ARG A 1 87 ? -3.533 -13.554 0.199 1.00 94.44 87 ARG A CA 1
ATOM 701 C C . ARG A 1 87 ? -4.796 -14.318 -0.186 1.00 94.44 87 ARG A C 1
ATOM 703 O O . ARG A 1 87 ? -4.767 -15.021 -1.199 1.00 94.44 87 ARG A O 1
ATOM 710 N N . ASP A 1 88 ? -5.853 -14.165 0.602 1.00 96.81 88 ASP A N 1
ATOM 711 C CA . ASP A 1 88 ? -7.080 -14.956 0.488 1.00 96.81 88 ASP A CA 1
ATOM 712 C C . ASP A 1 88 ? -7.945 -14.506 -0.707 1.00 96.81 88 ASP A C 1
ATOM 714 O O . ASP A 1 88 ? -8.577 -15.337 -1.353 1.00 96.81 88 ASP A O 1
ATOM 718 N N . HIS A 1 89 ? -7.866 -13.227 -1.095 1.00 96.19 89 HIS A N 1
ATOM 719 C CA . HIS A 1 89 ? -8.592 -12.627 -2.230 1.00 96.19 89 HIS A CA 1
ATOM 720 C C . HIS A 1 89 ? -7.693 -12.401 -3.456 1.00 96.19 89 HIS A C 1
ATOM 722 O O . HIS A 1 89 ? -7.896 -11.495 -4.268 1.00 96.19 89 HIS A O 1
ATOM 728 N N . ARG A 1 90 ? -6.642 -13.214 -3.612 1.00 94.19 90 ARG A N 1
ATOM 729 C CA . ARG A 1 90 ? -5.676 -13.069 -4.714 1.00 94.19 90 ARG A CA 1
ATOM 730 C C . ARG A 1 90 ? -6.342 -13.091 -6.091 1.00 94.19 90 ARG A C 1
ATOM 732 O O . ARG A 1 90 ? -5.885 -12.384 -6.991 1.00 94.19 90 ARG A O 1
ATOM 739 N N . ASP A 1 91 ? -7.366 -13.923 -6.261 1.00 96.56 91 ASP A N 1
ATOM 740 C CA . ASP A 1 91 ? -8.067 -14.075 -7.535 1.00 96.56 91 ASP A CA 1
ATOM 741 C C . ASP A 1 91 ? -8.878 -12.826 -7.904 1.00 96.56 91 ASP A C 1
ATOM 743 O O . ASP A 1 91 ? -8.844 -12.416 -9.068 1.00 96.56 91 ASP A O 1
ATOM 747 N N . ASP A 1 92 ? -9.480 -12.158 -6.918 1.00 96.31 92 ASP A N 1
ATOM 748 C CA . ASP A 1 92 ? -10.245 -10.915 -7.097 1.00 96.31 92 ASP A CA 1
ATOM 749 C C . ASP A 1 92 ? -9.349 -9.737 -7.511 1.00 96.31 92 ASP A C 1
ATOM 751 O O . ASP A 1 92 ? -9.786 -8.778 -8.150 1.00 96.31 92 ASP A O 1
ATOM 755 N N . MET A 1 93 ? -8.055 -9.828 -7.198 1.00 95.38 93 MET A N 1
ATOM 756 C CA . MET A 1 93 ? -7.063 -8.791 -7.478 1.00 95.38 93 MET A CA 1
ATOM 757 C C . MET A 1 93 ? -6.201 -9.058 -8.717 1.00 95.38 93 MET A C 1
ATOM 759 O O . MET A 1 93 ? -5.257 -8.306 -8.966 1.00 95.38 93 MET A O 1
ATOM 763 N N . LYS A 1 94 ? -6.493 -10.087 -9.527 1.00 92.50 94 LYS A N 1
ATOM 764 C CA . LYS A 1 94 ? -5.688 -10.430 -10.724 1.00 92.50 94 LYS A CA 1
ATOM 765 C C . LYS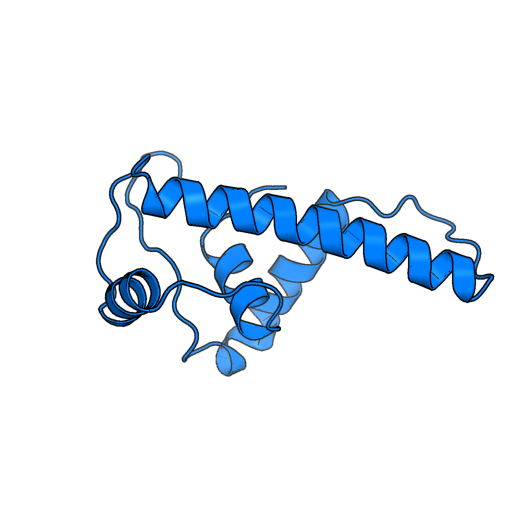 A 1 94 ? -5.489 -9.264 -11.699 1.00 92.50 94 LYS A C 1
ATOM 767 O O . LYS A 1 94 ? -4.448 -9.197 -12.348 1.00 92.50 94 LYS A O 1
ATOM 772 N N . GLY A 1 95 ? -6.465 -8.362 -11.802 1.00 92.88 95 GLY A N 1
ATOM 773 C CA . GLY A 1 95 ? -6.403 -7.174 -12.662 1.00 92.88 95 GLY A CA 1
ATOM 774 C C . GLY A 1 95 ? -5.816 -5.926 -11.997 1.00 92.88 95 GLY A C 1
ATOM 775 O O . GLY A 1 95 ? -5.636 -4.913 -12.669 1.00 92.88 95 GLY A O 1
ATOM 776 N N . ILE A 1 96 ? -5.528 -5.972 -10.695 1.00 96.56 96 ILE A N 1
ATOM 777 C CA . ILE A 1 96 ? -5.037 -4.819 -9.940 1.00 96.56 96 ILE A CA 1
ATOM 778 C C . ILE A 1 96 ? -3.506 -4.806 -9.994 1.00 96.56 96 ILE A C 1
ATOM 780 O O . ILE A 1 96 ? -2.872 -5.755 -9.515 1.00 96.56 96 ILE A O 1
ATOM 784 N N . PRO A 1 97 ? -2.887 -3.763 -10.577 1.00 95.31 97 PRO A N 1
ATOM 785 C CA . PRO A 1 97 ? -1.447 -3.735 -10.751 1.00 95.31 97 PRO A CA 1
ATOM 786 C C . PRO A 1 97 ? -0.727 -3.426 -9.433 1.00 95.31 97 PRO A C 1
ATOM 788 O O . PRO A 1 97 ? -1.271 -2.803 -8.522 1.00 95.31 97 PRO A O 1
ATOM 791 N N . PHE A 1 98 ? 0.536 -3.835 -9.359 1.00 94.38 98 PHE A N 1
ATOM 792 C CA . PHE A 1 98 ? 1.437 -3.558 -8.244 1.00 94.38 98 PHE A CA 1
ATOM 793 C C . PHE A 1 98 ? 2.817 -3.173 -8.773 1.00 94.38 98 PHE A C 1
ATOM 795 O O . PHE A 1 98 ? 3.195 -3.537 -9.889 1.00 94.38 98 PHE A O 1
ATOM 802 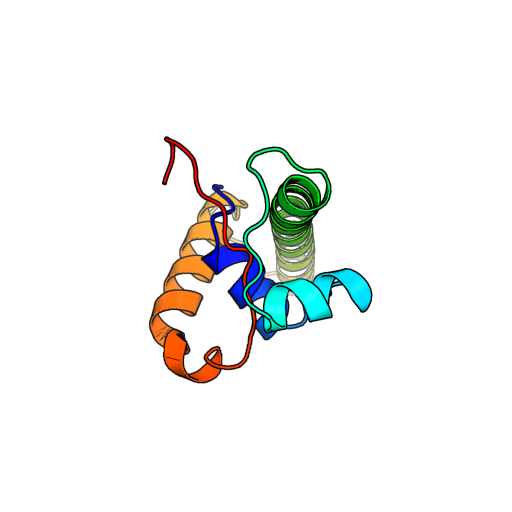N N . HIS A 1 99 ? 3.572 -2.425 -7.973 1.00 95.06 99 HIS A N 1
ATOM 803 C CA . HIS A 1 99 ? 4.924 -2.024 -8.343 1.00 95.06 99 HIS A CA 1
ATOM 804 C C . HIS A 1 99 ? 5.883 -3.211 -8.309 1.00 95.06 99 HIS A C 1
ATOM 806 O O . HIS A 1 99 ? 5.826 -4.055 -7.416 1.00 95.06 99 HIS A O 1
ATOM 812 N N . ARG A 1 100 ? 6.781 -3.270 -9.293 1.00 95.31 100 ARG A N 1
ATOM 813 C CA . ARG A 1 100 ? 7.834 -4.280 -9.370 1.00 95.31 100 ARG A CA 1
ATOM 814 C C . ARG A 1 100 ? 9.171 -3.588 -9.206 1.00 95.31 100 ARG A C 1
ATOM 816 O O . ARG A 1 100 ? 9.517 -2.730 -10.010 1.00 95.31 100 ARG A O 1
ATOM 823 N N . THR A 1 101 ? 9.922 -3.993 -8.195 1.00 94.50 101 THR A N 1
ATOM 824 C CA . THR A 1 101 ? 11.223 -3.414 -7.862 1.00 94.50 101 THR A CA 1
ATOM 825 C C . THR A 1 101 ? 12.188 -4.547 -7.576 1.00 94.50 101 THR A C 1
ATOM 827 O O . THR A 1 101 ? 11.815 -5.525 -6.935 1.00 94.50 101 THR A O 1
ATOM 830 N N . ARG A 1 102 ? 13.431 -4.432 -8.047 1.00 93.38 102 ARG A N 1
ATOM 831 C CA . ARG A 1 102 ? 14.499 -5.383 -7.723 1.00 93.38 102 ARG A CA 1
ATOM 832 C C . ARG A 1 102 ? 15.463 -4.730 -6.742 1.00 93.38 102 ARG A C 1
ATOM 834 O O . ARG A 1 102 ? 16.020 -3.680 -7.056 1.00 93.38 102 ARG A O 1
ATOM 841 N N . CYS A 1 103 ? 15.673 -5.344 -5.582 1.00 87.81 103 CYS A N 1
ATOM 842 C CA . CYS A 1 103 ? 16.659 -4.890 -4.602 1.00 87.81 103 CYS A CA 1
ATOM 843 C C . CYS A 1 103 ? 17.195 -6.077 -3.777 1.00 87.81 103 CYS A C 1
ATOM 845 O O . CYS A 1 103 ? 16.979 -7.223 -4.150 1.00 87.81 103 CYS A O 1
ATOM 847 N N . ILE A 1 104 ? 17.934 -5.809 -2.695 1.00 89.19 104 ILE A N 1
ATOM 848 C CA . ILE A 1 104 ? 18.489 -6.843 -1.801 1.00 89.19 104 ILE A CA 1
ATOM 849 C C . ILE A 1 104 ? 17.561 -7.235 -0.639 1.00 89.19 104 ILE A C 1
ATOM 851 O O . ILE A 1 104 ? 17.859 -8.181 0.081 1.00 89.19 104 ILE A O 1
ATOM 855 N N . TYR A 1 105 ? 16.478 -6.488 -0.420 1.00 78.31 105 TYR A N 1
ATOM 856 C CA . TYR A 1 105 ? 15.561 -6.674 0.709 1.00 78.31 105 TYR A CA 1
ATOM 857 C C . TYR A 1 105 ? 14.399 -7.630 0.398 1.00 78.31 105 TYR A C 1
ATOM 859 O O . TYR A 1 105 ? 13.703 -8.043 1.323 1.00 78.31 105 TYR A O 1
ATOM 867 N N . TYR A 1 106 ? 14.169 -7.939 -0.881 1.00 69.06 106 TYR A N 1
ATOM 868 C CA . TYR A 1 106 ? 13.069 -8.765 -1.384 1.00 69.06 106 TYR A CA 1
ATOM 869 C C . TYR A 1 106 ? 13.383 -9.326 -2.772 1.00 69.06 106 TYR A C 1
ATOM 871 O O . TYR A 1 106 ? 14.041 -8.609 -3.565 1.00 69.06 106 TYR A O 1
#

Organism: Myotis myotis (NCBI:txid51298)

Secondary structure (DSSP, 8-state):
----SHHHHHHHHTTS----HHHHHHHHTTPEEETT-HHHHHHHHHHHHHHHHHHHHHHHHHHHHT---SS---HHHHHHHHHHHHHHTTTTTTTS---EEE-S--

InterPro domains:
  IPR019438 Queuosine salvage protein family [PF10343] (1-106)
  IPR019438 Queuosine salvage protein family [PTHR21314] (1-106)

Foldseek 3Di:
DFQDQLLLLLCVLVVLDDDDPVLQVCQQVVHADEVPDPSVVVSRVSSLVSLVVVQVVVVVVCVVVVHDDPDDDDSVVVVVVSNVVSVVCVVSRPNRGTHHYDDDVD

Radius of gyration: 15.09 Å; chains: 1; bounding box: 39×24×43 Å